Protein AF-A0A6V7J3B5-F1 (afdb_monomer_lite)

Organism: NCBI:txid1563983

Radius of gyration: 28.15 Å; chains: 1; bounding box: 34×51×74 Å

pLDDT: mean 78.74, std 12.0, range [48.09, 91.25]

Sequence (81 aa):
TPNCGIDWPPVDPNSKSLRYLSIPGPEGLTVQENTDLWQRAFWDSIGFNENIPKTTASSANHQILCLHFIIINLLFIYIWI

Structure (mmCIF, N/CA/C/O backbone):
data_AF-A0A6V7J3B5-F1
#
_entry.id   AF-A0A6V7J3B5-F1
#
loop_
_atom_site.group_PDB
_atom_site.id
_atom_site.type_symbol
_atom_site.label_atom_id
_atom_site.label_alt_id
_atom_site.label_comp_id
_atom_site.label_asym_id
_atom_site.label_entity_id
_atom_site.label_seq_id
_atom_site.pdbx_PDB_ins_code
_atom_site.Cartn_x
_atom_site.Cartn_y
_atom_site.Cartn_z
_atom_site.occupancy
_atom_site.B_iso_or_equiv
_atom_site.auth_seq_id
_atom_site.auth_comp_id
_atom_site.auth_asym_id
_atom_site.auth_atom_id
_atom_site.pdbx_PDB_model_num
ATOM 1 N N . THR A 1 1 ? 1.238 16.722 -18.857 1.00 48.09 1 THR A N 1
ATOM 2 C CA . THR A 1 1 ? 1.933 15.936 -17.816 1.00 48.09 1 THR A CA 1
ATOM 3 C C . THR A 1 1 ? 3.313 15.586 -18.336 1.00 48.09 1 THR A C 1
ATOM 5 O O . THR A 1 1 ? 3.412 15.308 -19.527 1.00 48.09 1 THR A O 1
ATOM 8 N N . PRO A 1 2 ? 4.388 15.685 -17.534 1.00 50.47 2 PRO A N 1
ATOM 9 C CA . PRO A 1 2 ? 5.706 15.246 -17.986 1.00 50.47 2 PRO A CA 1
ATOM 10 C C . PRO A 1 2 ? 5.627 13.762 -18.369 1.00 50.47 2 PRO A C 1
ATOM 12 O O . PRO A 1 2 ? 5.143 12.948 -17.587 1.00 50.47 2 PRO A O 1
ATOM 15 N N . ASN A 1 3 ? 6.021 13.439 -19.600 1.00 65.25 3 ASN A N 1
ATOM 16 C CA . ASN A 1 3 ? 6.018 12.078 -20.125 1.00 65.25 3 ASN A CA 1
ATOM 17 C C . ASN A 1 3 ? 7.411 11.482 -19.900 1.00 65.25 3 ASN A C 1
ATOM 19 O O . ASN A 1 3 ? 8.342 11.790 -20.638 1.00 65.25 3 ASN A O 1
ATOM 23 N N . CYS A 1 4 ? 7.555 10.670 -18.855 1.00 67.06 4 CYS A N 1
ATOM 24 C CA . CYS A 1 4 ? 8.789 9.950 -18.534 1.00 67.06 4 CYS A CA 1
ATOM 25 C C . CYS A 1 4 ? 8.982 8.666 -19.367 1.00 67.06 4 CYS A C 1
ATOM 27 O O . CYS A 1 4 ? 9.889 7.894 -19.078 1.00 67.06 4 CYS A O 1
ATOM 29 N N . GLY A 1 5 ? 8.144 8.422 -20.386 1.00 78.44 5 GLY A N 1
ATOM 30 C CA . GLY A 1 5 ? 8.224 7.242 -21.256 1.00 78.44 5 GLY A CA 1
ATOM 31 C C . GLY A 1 5 ? 7.793 5.932 -20.590 1.00 78.44 5 GLY A C 1
ATOM 32 O O . GLY A 1 5 ? 7.970 4.870 -21.178 1.00 78.44 5 GLY A O 1
ATOM 33 N N . ILE A 1 6 ? 7.236 5.999 -19.378 1.00 81.94 6 ILE A N 1
ATOM 34 C CA . ILE A 1 6 ? 6.848 4.841 -18.572 1.00 81.94 6 ILE A CA 1
ATOM 35 C C . ILE A 1 6 ? 5.340 4.853 -18.365 1.00 81.94 6 ILE A C 1
ATOM 37 O O . ILE A 1 6 ? 4.766 5.859 -17.944 1.00 81.94 6 ILE A O 1
ATOM 41 N N . ASP A 1 7 ? 4.713 3.714 -18.644 1.00 85.31 7 ASP A N 1
ATOM 42 C CA . ASP A 1 7 ? 3.301 3.492 -18.362 1.00 85.31 7 ASP A CA 1
ATOM 43 C C . ASP A 1 7 ? 3.110 3.215 -16.866 1.00 85.31 7 ASP A C 1
ATOM 45 O O . ASP A 1 7 ? 3.395 2.122 -16.376 1.00 85.31 7 ASP A O 1
ATOM 49 N N . TRP A 1 8 ? 2.673 4.236 -16.126 1.00 86.00 8 TRP A N 1
ATOM 50 C CA . TRP A 1 8 ? 2.337 4.135 -14.709 1.00 86.00 8 TRP A CA 1
ATOM 51 C C . TRP A 1 8 ? 0.834 4.389 -14.517 1.00 86.00 8 TRP A C 1
ATOM 53 O O . TRP A 1 8 ? 0.414 5.541 -14.362 1.00 86.00 8 TRP A O 1
ATOM 63 N N . PRO A 1 9 ? 0.000 3.334 -14.567 1.00 85.19 9 PRO A N 1
ATOM 64 C CA . PRO A 1 9 ? -1.445 3.478 -14.466 1.00 85.19 9 PRO A CA 1
ATOM 65 C C . PRO A 1 9 ? -1.887 3.838 -13.035 1.00 85.19 9 PRO A C 1
ATOM 67 O O . PRO A 1 9 ? -1.181 3.522 -12.072 1.00 85.19 9 PRO A O 1
ATOM 70 N N . PRO A 1 10 ? -3.078 4.446 -12.868 1.00 88.44 10 PRO A N 1
ATOM 71 C CA . PRO A 1 10 ? -3.662 4.709 -11.557 1.00 88.44 10 PRO A CA 1
ATOM 72 C C . PRO A 1 10 ? -3.801 3.445 -10.699 1.00 88.44 10 PRO A C 1
ATOM 74 O O . PRO A 1 10 ? -3.935 2.329 -11.209 1.00 88.44 10 PRO A O 1
ATOM 77 N N . VAL A 1 11 ? -3.808 3.638 -9.379 1.00 89.62 11 VAL A N 1
ATOM 78 C CA . VAL A 1 11 ? -4.016 2.550 -8.415 1.00 89.62 11 VAL A CA 1
ATOM 79 C C . VAL A 1 11 ? -5.428 1.983 -8.574 1.00 89.62 11 VAL A C 1
ATOM 81 O O . VAL A 1 11 ? -6.404 2.731 -8.548 1.00 89.62 11 VAL A O 1
ATOM 84 N N . ASP A 1 12 ? -5.526 0.658 -8.703 1.00 89.81 12 ASP A N 1
ATOM 85 C CA . ASP A 1 12 ? -6.797 -0.065 -8.666 1.00 89.81 12 ASP A CA 1
ATOM 86 C C . ASP A 1 12 ? -7.119 -0.459 -7.213 1.00 89.81 12 ASP A C 1
ATOM 88 O O . ASP A 1 12 ? -6.393 -1.278 -6.640 1.00 89.81 12 ASP A O 1
ATOM 92 N N . PRO A 1 13 ? -8.185 0.089 -6.603 1.00 88.19 13 PRO A N 1
ATOM 93 C CA . PRO A 1 13 ? -8.556 -0.221 -5.224 1.00 88.19 13 PRO A CA 1
ATOM 94 C C . PRO A 1 13 ? -9.007 -1.675 -5.018 1.00 88.19 13 PRO A C 1
ATOM 96 O O . PRO A 1 13 ? -9.045 -2.133 -3.879 1.00 88.19 13 PRO A O 1
ATOM 99 N N . ASN A 1 14 ? -9.345 -2.405 -6.085 1.00 90.50 14 ASN A N 1
ATOM 100 C CA . ASN A 1 14 ? -9.751 -3.810 -6.003 1.00 90.50 14 ASN A CA 1
ATOM 101 C C . ASN A 1 14 ? -8.572 -4.782 -6.169 1.00 90.50 14 ASN A C 1
ATOM 103 O O . ASN A 1 14 ? -8.731 -5.988 -5.959 1.00 90.50 14 ASN A O 1
ATOM 107 N N . SER A 1 15 ? -7.397 -4.281 -6.556 1.00 88.88 15 SER A N 1
ATOM 108 C CA . SER A 1 15 ? -6.210 -5.109 -6.744 1.00 88.88 15 SER A CA 1
ATOM 109 C C . SER A 1 15 ? -5.631 -5.554 -5.401 1.00 88.88 15 SER A C 1
ATOM 111 O O . SER A 1 15 ? -5.485 -4.764 -4.469 1.00 88.88 15 SER A O 1
ATOM 113 N N . LYS A 1 16 ? -5.243 -6.832 -5.307 1.00 87.00 16 LYS A N 1
ATOM 114 C CA . LYS A 1 16 ? -4.531 -7.380 -4.134 1.00 87.00 16 LYS A CA 1
ATOM 115 C C . LYS A 1 16 ? -3.047 -7.008 -4.109 1.00 87.00 16 LYS A C 1
ATOM 117 O O . LYS A 1 16 ? -2.387 -7.175 -3.088 1.00 87.00 16 LYS A O 1
ATOM 122 N N . SER A 1 17 ? -2.521 -6.542 -5.231 1.00 89.12 17 SER A N 1
ATOM 123 C CA . SER A 1 17 ? -1.143 -6.110 -5.417 1.00 89.12 17 SER A CA 1
ATOM 124 C C . SER A 1 17 ? -1.103 -4.615 -5.702 1.00 89.12 17 SER A C 1
ATOM 126 O O . SER A 1 17 ? -1.946 -4.075 -6.426 1.00 89.12 17 SER A O 1
ATOM 128 N N . LEU A 1 18 ? -0.106 -3.933 -5.140 1.00 90.44 18 LEU A N 1
ATOM 129 C CA . LEU A 1 18 ? 0.122 -2.524 -5.421 1.00 90.44 18 LEU A CA 1
ATOM 130 C C . LEU A 1 18 ? 1.194 -2.397 -6.501 1.00 90.44 18 LEU A C 1
ATOM 132 O O . LEU A 1 18 ? 2.325 -2.851 -6.319 1.00 90.44 18 LEU A O 1
ATOM 136 N N . ARG A 1 19 ? 0.832 -1.743 -7.607 1.00 91.25 19 ARG A N 1
ATOM 137 C CA . ARG A 1 19 ? 1.779 -1.292 -8.629 1.00 91.25 19 ARG A CA 1
ATOM 138 C C . ARG A 1 19 ? 2.308 0.087 -8.257 1.00 91.25 19 ARG A C 1
ATOM 140 O O . ARG A 1 19 ? 1.525 1.002 -8.004 1.00 91.25 19 ARG A O 1
ATOM 147 N N . TYR A 1 20 ? 3.623 0.238 -8.223 1.00 89.44 20 TYR A N 1
ATOM 148 C CA . TYR A 1 20 ? 4.293 1.467 -7.812 1.00 89.44 20 TYR A CA 1
ATOM 149 C C . TYR A 1 20 ? 5.476 1.779 -8.721 1.00 89.44 20 TYR A C 1
ATOM 151 O O . TYR A 1 20 ? 6.091 0.893 -9.314 1.00 89.44 20 TYR A O 1
ATOM 159 N N . LEU A 1 21 ? 5.799 3.065 -8.816 1.00 90.62 21 LEU A N 1
ATOM 160 C CA . LEU A 1 21 ? 6.997 3.526 -9.497 1.00 90.62 21 LEU A CA 1
ATOM 161 C C . LEU A 1 21 ? 8.200 3.360 -8.561 1.00 90.62 21 LEU A C 1
ATOM 163 O O . LEU A 1 21 ? 8.264 3.968 -7.494 1.00 90.62 21 LEU A O 1
ATOM 167 N N . SER A 1 22 ? 9.147 2.525 -8.964 1.00 89.81 22 SER A N 1
ATOM 168 C CA . SER A 1 22 ? 10.426 2.322 -8.301 1.00 89.81 22 SER A CA 1
ATOM 169 C C . SER A 1 22 ? 11.470 3.264 -8.895 1.00 89.81 22 SER A C 1
ATOM 171 O O . SER A 1 22 ? 11.669 3.307 -10.112 1.00 89.81 22 SER A O 1
ATOM 173 N N . ILE A 1 23 ? 12.124 4.030 -8.019 1.00 90.31 23 ILE A N 1
ATOM 174 C CA . ILE A 1 23 ? 13.153 5.016 -8.370 1.00 90.31 23 ILE A CA 1
ATOM 175 C C . ILE A 1 23 ? 14.441 4.663 -7.603 1.00 90.31 23 ILE A C 1
ATOM 177 O O . ILE A 1 23 ? 14.714 5.239 -6.553 1.00 90.31 23 ILE A O 1
ATOM 181 N N . PRO A 1 24 ? 15.234 3.693 -8.086 1.00 86.50 24 PRO A N 1
ATOM 182 C CA . PRO A 1 24 ? 16.501 3.304 -7.480 1.00 86.50 24 PRO A CA 1
ATOM 183 C C . PRO A 1 24 ? 17.621 4.322 -7.758 1.00 86.50 24 PRO A C 1
ATOM 185 O O . PRO A 1 24 ? 18.648 4.299 -7.089 1.00 86.50 24 PRO A O 1
ATOM 188 N N . GLY A 1 25 ? 17.446 5.211 -8.742 1.00 85.25 25 GLY A N 1
ATOM 189 C CA . GLY A 1 25 ? 18.435 6.211 -9.129 1.00 85.25 25 GLY A CA 1
ATOM 190 C C . GLY A 1 25 ? 17.974 7.071 -10.313 1.00 85.25 25 GLY A C 1
ATOM 191 O O . GLY A 1 25 ? 16.872 6.861 -10.825 1.00 85.25 25 GLY A O 1
ATOM 192 N N . PRO A 1 26 ? 18.810 8.022 -10.767 1.00 80.75 26 PRO A N 1
ATOM 193 C CA . PRO A 1 26 ? 18.447 9.022 -11.778 1.00 80.75 26 PRO A CA 1
ATOM 194 C C . PRO A 1 26 ? 18.062 8.441 -13.148 1.00 80.75 26 PRO A C 1
ATOM 196 O O . PRO A 1 26 ? 17.262 9.046 -13.852 1.00 80.75 26 PRO A O 1
ATOM 199 N N . GLU A 1 27 ? 18.575 7.264 -13.508 1.00 80.50 27 GLU A N 1
ATOM 200 C CA . GLU A 1 27 ? 18.271 6.593 -14.785 1.00 80.50 27 GLU A CA 1
ATOM 201 C C . GLU A 1 27 ? 17.331 5.384 -14.626 1.00 80.50 27 GLU A C 1
ATOM 203 O O . GLU A 1 27 ? 16.952 4.743 -15.600 1.00 80.50 27 GLU A O 1
ATOM 208 N N . GLY A 1 28 ? 16.946 5.044 -13.393 1.00 80.31 28 GLY A N 1
ATOM 209 C CA . GLY A 1 28 ? 16.382 3.735 -13.059 1.00 80.31 28 GLY A CA 1
ATOM 210 C C . GLY A 1 28 ? 14.865 3.683 -12.906 1.00 80.31 28 GLY A C 1
ATOM 211 O O . GLY A 1 28 ? 14.378 2.879 -12.120 1.00 80.31 28 GLY A O 1
ATOM 212 N N . LEU A 1 29 ? 14.097 4.536 -13.577 1.00 87.31 29 LEU A N 1
ATOM 213 C CA . LEU A 1 29 ? 12.642 4.554 -13.404 1.00 87.31 29 LEU A CA 1
ATOM 214 C C . LEU A 1 29 ? 12.017 3.244 -13.920 1.00 87.31 29 LEU A C 1
ATOM 216 O O . LEU A 1 29 ? 12.110 2.924 -15.102 1.00 87.31 29 LEU A O 1
ATOM 220 N N . THR A 1 30 ? 11.373 2.477 -13.038 1.00 89.06 30 THR A N 1
ATOM 221 C CA . THR A 1 30 ? 10.698 1.216 -13.398 1.00 89.06 30 THR A CA 1
ATOM 222 C C . THR A 1 30 ? 9.386 1.068 -12.642 1.00 89.06 30 THR A C 1
ATOM 224 O O . THR A 1 30 ? 9.275 1.512 -11.505 1.00 89.06 30 THR A O 1
ATOM 227 N N . VAL A 1 31 ? 8.376 0.439 -13.244 1.00 89.50 31 VAL A N 1
ATOM 228 C CA . VAL A 1 31 ? 7.150 0.068 -12.521 1.00 89.50 31 VAL A CA 1
ATOM 229 C C . VAL A 1 31 ? 7.333 -1.324 -11.942 1.00 89.50 31 VAL A C 1
ATOM 231 O O . VAL A 1 31 ? 7.709 -2.257 -12.648 1.00 89.50 31 VAL A O 1
ATOM 234 N N . GLN A 1 32 ? 7.082 -1.451 -10.647 1.00 90.75 32 GLN A N 1
ATOM 235 C CA . GLN A 1 32 ? 7.140 -2.707 -9.916 1.00 90.75 32 GLN A CA 1
ATOM 236 C C . GLN A 1 32 ? 5.779 -3.013 -9.299 1.00 90.75 32 GLN A C 1
ATOM 238 O O . GLN A 1 32 ? 4.937 -2.131 -9.127 1.00 90.75 32 GLN A O 1
ATOM 243 N N . GLU A 1 33 ? 5.567 -4.278 -8.965 1.00 91.00 33 GLU A N 1
ATOM 244 C CA . GLU A 1 33 ? 4.339 -4.772 -8.360 1.00 91.00 33 GLU A CA 1
ATOM 245 C C . GLU A 1 33 ? 4.685 -5.664 -7.175 1.00 91.00 33 GLU A C 1
ATOM 247 O O . GLU A 1 33 ? 5.574 -6.510 -7.265 1.00 91.00 33 GLU A O 1
ATOM 252 N N . ASN A 1 34 ? 3.998 -5.467 -6.053 1.00 90.00 34 ASN A N 1
ATOM 253 C CA . ASN A 1 34 ? 4.201 -6.292 -4.871 1.00 90.00 34 ASN A CA 1
ATOM 254 C C . ASN A 1 34 ? 2.899 -6.401 -4.061 1.00 90.00 34 ASN A C 1
ATOM 256 O O . ASN A 1 34 ? 2.133 -5.442 -3.933 1.00 90.00 34 ASN A O 1
ATOM 260 N N . THR A 1 35 ? 2.636 -7.600 -3.548 1.00 90.44 35 THR A N 1
ATOM 261 C CA . THR A 1 35 ? 1.460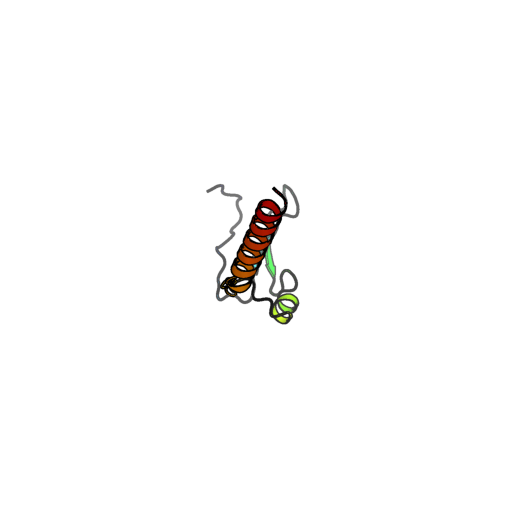 -7.949 -2.743 1.00 90.44 35 THR A CA 1
ATOM 262 C C . THR A 1 35 ? 1.604 -7.580 -1.269 1.00 90.44 35 THR A C 1
ATOM 264 O O . THR A 1 35 ? 0.597 -7.374 -0.604 1.00 90.44 35 THR A O 1
ATOM 267 N N . ASP A 1 36 ? 2.831 -7.478 -0.752 1.00 87.81 36 ASP A N 1
ATOM 268 C CA . ASP A 1 36 ? 3.112 -7.215 0.665 1.00 87.81 36 ASP A CA 1
ATOM 269 C C . ASP A 1 36 ? 4.124 -6.078 0.842 1.00 87.81 36 ASP A C 1
ATOM 271 O O . ASP A 1 36 ? 5.158 -6.182 1.507 1.00 87.81 36 ASP A O 1
ATOM 275 N N . LEU A 1 37 ? 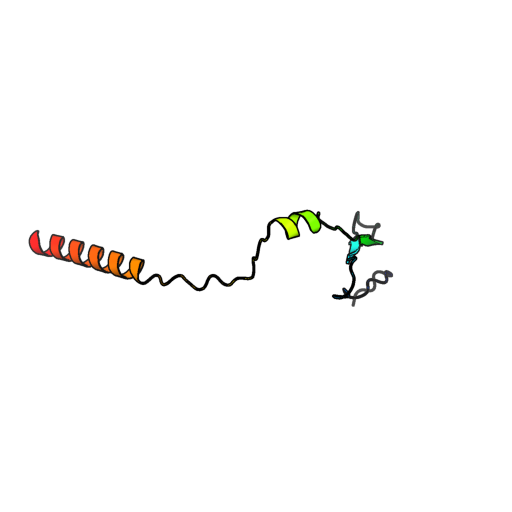3.837 -4.948 0.197 1.00 85.44 37 LEU A N 1
ATOM 276 C CA . LEU A 1 37 ? 4.636 -3.750 0.404 1.00 85.44 37 LEU A CA 1
ATOM 277 C C . LEU A 1 37 ? 4.584 -3.305 1.856 1.00 85.44 37 LEU A C 1
ATOM 279 O O . LEU A 1 37 ? 3.513 -3.256 2.458 1.00 85.44 37 LEU A O 1
ATOM 283 N N . TRP A 1 38 ? 5.754 -2.929 2.373 1.00 82.50 38 TRP A N 1
ATOM 284 C CA . TRP A 1 38 ? 5.922 -2.431 3.737 1.00 82.50 38 TRP A CA 1
ATOM 285 C C . TRP A 1 38 ? 5.448 -3.408 4.815 1.00 82.50 38 TRP A C 1
ATOM 287 O O . TRP A 1 38 ? 5.165 -2.970 5.925 1.00 82.50 38 TRP A O 1
ATOM 297 N N . GLN A 1 39 ? 5.388 -4.711 4.509 1.00 87.88 39 GLN A N 1
ATOM 298 C CA . GLN A 1 39 ? 4.843 -5.723 5.417 1.00 87.88 39 GLN A CA 1
ATOM 299 C C . GLN A 1 39 ? 3.408 -5.362 5.817 1.00 87.88 39 GLN A C 1
ATOM 301 O O . GLN A 1 39 ? 3.067 -5.297 6.999 1.00 87.88 39 GLN A O 1
ATOM 306 N N . ARG A 1 40 ? 2.562 -5.072 4.825 1.00 84.38 40 ARG A N 1
ATOM 307 C CA . ARG A 1 40 ? 1.142 -4.765 5.019 1.00 84.38 40 ARG A CA 1
ATOM 308 C C . ARG A 1 40 ? 0.486 -5.779 5.954 1.00 84.38 40 ARG A C 1
ATOM 310 O O . ARG A 1 40 ? -0.218 -5.373 6.868 1.00 84.38 40 ARG A O 1
ATOM 317 N N . ALA A 1 41 ? 0.787 -7.069 5.791 1.00 86.62 41 ALA A N 1
ATOM 318 C CA . ALA A 1 41 ? 0.249 -8.117 6.658 1.00 86.62 41 ALA A CA 1
ATOM 319 C C . ALA A 1 41 ? 0.584 -7.903 8.148 1.00 86.62 41 ALA A C 1
ATOM 321 O O . ALA A 1 41 ? -0.252 -8.150 9.018 1.00 86.62 41 ALA A O 1
ATOM 322 N N . PHE A 1 42 ? 1.791 -7.418 8.452 1.00 89.69 42 PHE A N 1
ATOM 323 C CA . PHE A 1 42 ? 2.190 -7.070 9.814 1.00 89.69 42 PHE A CA 1
ATOM 324 C C . PHE A 1 42 ? 1.405 -5.861 10.332 1.00 89.69 42 PHE A C 1
ATOM 326 O O . PHE A 1 42 ? 0.817 -5.943 11.408 1.00 89.69 42 PHE A O 1
ATOM 333 N N . TRP A 1 43 ? 1.331 -4.765 9.574 1.00 86.06 43 TRP A N 1
ATOM 334 C CA . TRP A 1 43 ? 0.614 -3.559 10.012 1.00 86.06 43 TRP A CA 1
ATOM 335 C C . TRP A 1 43 ? -0.896 -3.778 10.163 1.00 86.06 43 TRP A C 1
ATOM 337 O O . TRP A 1 43 ? -1.480 -3.307 11.140 1.00 86.06 43 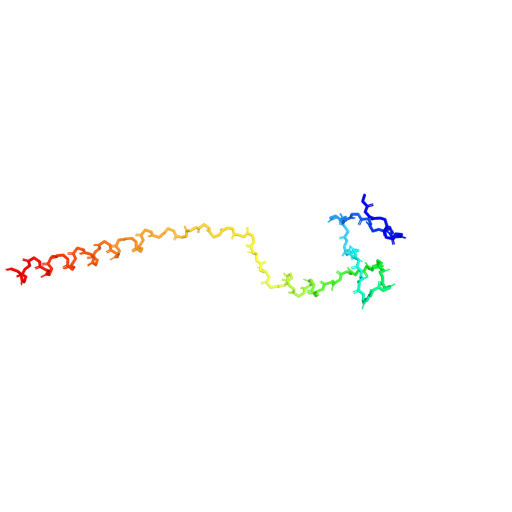TRP A O 1
ATOM 347 N N . ASP A 1 44 ? -1.504 -4.568 9.276 1.00 84.69 44 ASP A N 1
ATOM 348 C CA . ASP A 1 44 ? -2.911 -4.970 9.369 1.00 84.69 44 ASP A CA 1
ATOM 349 C C . ASP A 1 44 ? -3.176 -5.798 10.645 1.00 84.69 44 ASP A C 1
ATOM 351 O O . ASP A 1 44 ? -4.257 -5.714 11.229 1.00 84.69 44 ASP A O 1
ATOM 355 N N . SER A 1 45 ? -2.177 -6.547 11.138 1.00 90.38 45 SER A N 1
ATOM 356 C CA . SER A 1 45 ? -2.291 -7.340 12.373 1.00 90.38 45 SER A CA 1
ATOM 357 C C . SER A 1 45 ? -2.303 -6.504 13.657 1.00 90.38 45 SER A C 1
ATOM 359 O O . SER A 1 45 ? -2.842 -6.944 14.671 1.00 90.38 45 SER A O 1
ATOM 361 N N . ILE A 1 46 ? -1.746 -5.288 13.628 1.00 87.56 46 ILE A N 1
ATOM 362 C CA . ILE A 1 46 ? -1.651 -4.410 14.806 1.00 87.56 46 ILE A CA 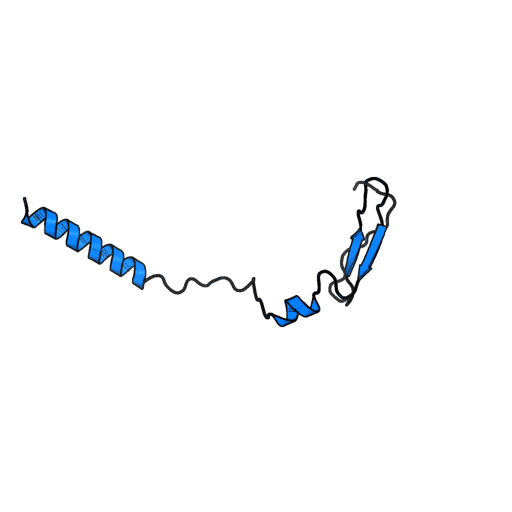1
ATOM 363 C C . ILE A 1 46 ? -3.022 -3.801 15.149 1.00 87.56 46 ILE A C 1
ATOM 365 O O . ILE A 1 46 ? -3.238 -3.349 16.273 1.00 87.56 46 ILE A O 1
ATOM 369 N N . GLY A 1 47 ? -3.974 -3.796 14.205 1.00 80.00 47 GLY A N 1
ATOM 370 C CA . GLY A 1 47 ? -5.304 -3.213 14.412 1.00 80.00 47 GLY A CA 1
ATOM 371 C C . GLY A 1 47 ? -5.266 -1.697 14.647 1.00 80.00 47 GLY A C 1
ATOM 372 O O . GLY A 1 47 ? -6.163 -1.141 15.282 1.00 80.00 47 GLY A O 1
ATOM 373 N N . PHE A 1 48 ? -4.214 -1.021 14.168 1.00 78.62 48 PHE A N 1
ATOM 374 C CA . PHE A 1 48 ? -4.061 0.424 14.289 1.00 78.62 48 PHE A CA 1
ATOM 375 C C . PHE A 1 48 ? -5.084 1.134 13.395 1.00 78.62 48 PHE A C 1
ATOM 377 O O . PHE A 1 48 ? -4.974 1.124 12.173 1.00 78.62 48 PHE A O 1
ATOM 384 N N . ASN A 1 49 ? -6.092 1.756 14.007 1.00 74.25 49 ASN A N 1
ATOM 385 C CA . ASN A 1 49 ? -7.085 2.556 13.295 1.00 74.25 49 ASN A CA 1
ATOM 386 C C . ASN A 1 49 ? -6.802 4.054 13.501 1.00 74.25 49 ASN A C 1
ATOM 388 O O . ASN A 1 49 ? -7.333 4.678 14.419 1.00 74.25 49 ASN A O 1
ATOM 392 N N . GLU A 1 50 ? -5.937 4.618 12.653 1.00 68.69 50 GLU A N 1
ATOM 393 C CA . GLU A 1 50 ? -5.530 6.034 12.691 1.00 68.69 50 GLU A CA 1
ATOM 394 C C . GLU A 1 50 ? -6.702 6.998 12.453 1.00 68.69 50 GLU A C 1
ATOM 396 O O . GLU A 1 50 ? -6.756 8.088 13.019 1.00 68.69 50 GLU A O 1
ATOM 401 N N . ASN A 1 51 ? -7.678 6.571 11.648 1.00 71.56 51 ASN A N 1
ATOM 402 C CA . ASN A 1 51 ? -8.771 7.410 11.162 1.00 71.56 51 ASN A CA 1
ATOM 403 C C . ASN A 1 51 ? -9.967 7.473 12.115 1.00 71.56 51 ASN A C 1
ATOM 405 O O . ASN A 1 51 ? -11.059 7.871 11.708 1.00 71.56 51 ASN A O 1
ATOM 409 N N . ILE A 1 52 ? -9.788 7.096 13.382 1.00 74.00 52 ILE A N 1
ATOM 410 C CA . ILE A 1 52 ? -10.774 7.410 14.410 1.00 74.00 52 ILE A CA 1
ATOM 411 C C . ILE A 1 52 ? -10.502 8.856 14.827 1.00 74.00 52 ILE A C 1
ATOM 413 O O . ILE A 1 52 ? -9.524 9.095 15.545 1.00 74.00 52 ILE A O 1
ATOM 417 N N . PRO A 1 53 ? -11.324 9.842 14.411 1.00 65.88 53 PRO A N 1
ATOM 418 C CA . PRO A 1 53 ? -11.224 11.162 15.002 1.00 65.88 53 PRO A CA 1
ATOM 419 C C . PRO A 1 53 ? -11.347 10.966 16.508 1.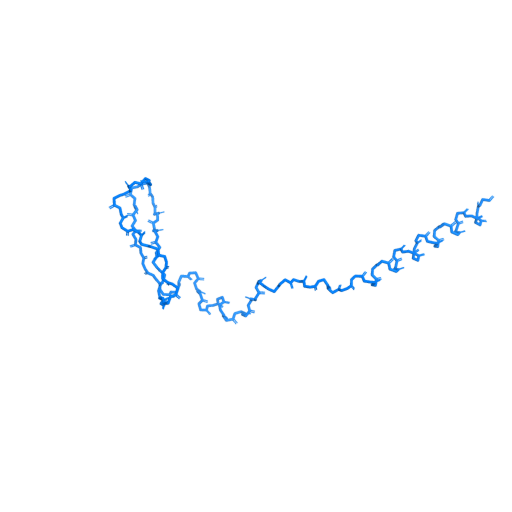00 65.88 53 PRO A C 1
ATOM 421 O O . PRO A 1 53 ? -12.305 10.349 16.977 1.00 65.88 53 PRO A O 1
ATOM 424 N N . LYS A 1 54 ? -10.360 11.448 17.271 1.00 65.81 54 LYS A N 1
ATOM 425 C CA . LYS A 1 54 ? -10.501 11.549 18.720 1.00 65.81 54 LYS A CA 1
ATOM 426 C C . LYS A 1 54 ? -11.662 12.507 18.945 1.00 65.81 54 LYS A C 1
ATOM 428 O O . LYS A 1 54 ? -11.458 13.718 18.988 1.00 65.81 54 LYS A O 1
ATOM 433 N N . THR A 1 55 ? -12.885 11.991 19.036 1.00 63.12 55 THR A N 1
ATOM 434 C CA . THR A 1 55 ? -13.978 12.713 19.664 1.00 63.12 55 THR A CA 1
ATOM 435 C C . THR A 1 55 ? -13.428 13.048 21.026 1.00 63.12 55 THR A C 1
ATOM 437 O O . THR A 1 55 ? -13.100 12.161 21.814 1.00 63.12 55 THR A O 1
ATOM 440 N N . THR A 1 56 ? -13.169 14.335 21.219 1.00 58.06 56 THR A N 1
ATOM 441 C CA . THR A 1 56 ? -12.668 14.892 22.457 1.00 58.06 56 THR A CA 1
ATOM 442 C C . THR A 1 56 ? -13.496 14.274 23.569 1.00 58.06 56 THR A C 1
ATOM 444 O O . THR A 1 56 ? -14.693 14.534 23.687 1.00 58.06 56 THR A O 1
ATOM 447 N N . ALA A 1 57 ? -12.881 13.380 24.346 1.00 55.75 57 ALA A N 1
ATOM 448 C CA . ALA A 1 57 ? -13.449 12.973 25.610 1.00 55.75 57 ALA A CA 1
ATOM 449 C C . ALA A 1 57 ? -13.578 14.276 26.393 1.00 55.75 57 ALA A C 1
ATOM 451 O O . ALA A 1 57 ? -12.573 14.864 26.789 1.00 55.75 57 ALA A O 1
ATOM 452 N N . SER A 1 58 ? -14.813 14.775 26.430 1.00 54.66 58 SER A N 1
ATOM 453 C CA . SER A 1 58 ? -15.294 15.956 27.125 1.00 54.66 58 SER A CA 1
ATOM 454 C C . SER A 1 58 ? -14.305 16.433 28.190 1.00 54.66 58 SER A C 1
ATOM 456 O O . SER A 1 58 ? -14.203 15.870 29.280 1.00 54.66 58 SER A O 1
ATOM 458 N N . SER A 1 59 ? -13.571 17.501 27.873 1.00 55.75 59 SER A N 1
ATOM 459 C CA . SER A 1 59 ? -12.677 18.195 28.800 1.00 55.75 59 SER A CA 1
ATOM 460 C C . SER A 1 59 ? -13.452 19.011 29.844 1.00 55.75 59 SER A C 1
ATOM 462 O O . SER A 1 59 ? -12.918 19.986 30.377 1.00 55.75 59 SER A O 1
ATOM 464 N N . ALA A 1 60 ? -14.705 18.650 30.145 1.00 54.84 60 ALA A N 1
ATOM 465 C CA . ALA A 1 60 ? -15.502 19.300 31.180 1.00 54.84 60 ALA A CA 1
ATOM 466 C C . ALA A 1 60 ? -14.798 19.228 32.547 1.00 54.84 60 ALA A C 1
ATOM 468 O O . ALA A 1 60 ? -14.836 20.181 33.319 1.00 54.84 60 ALA A O 1
ATOM 469 N N . ASN A 1 61 ? -14.047 18.151 32.802 1.00 55.91 61 ASN A N 1
ATOM 470 C CA . ASN A 1 61 ? -13.323 17.969 34.061 1.00 55.91 61 ASN A CA 1
ATOM 471 C C . ASN A 1 61 ? -12.085 18.876 34.189 1.00 55.91 61 ASN A C 1
ATOM 473 O O . ASN A 1 61 ? -11.734 19.272 35.297 1.00 55.91 61 ASN A O 1
ATOM 477 N N . HIS A 1 62 ? -11.432 19.242 33.080 1.00 55.16 62 HIS A N 1
ATOM 478 C CA . HIS A 1 62 ? -10.235 20.092 33.130 1.00 55.16 62 HIS A CA 1
ATOM 479 C C . HIS A 1 62 ? -10.597 21.572 33.322 1.00 55.16 62 HIS A C 1
ATOM 481 O O . HIS A 1 62 ? -9.914 22.286 34.050 1.00 55.16 62 HIS A O 1
ATOM 487 N N . GLN A 1 63 ? -11.718 22.025 32.747 1.00 59.44 63 GLN A N 1
ATOM 488 C CA . GLN A 1 63 ? -12.155 23.417 32.903 1.00 59.44 63 GLN A CA 1
ATOM 489 C C . GLN A 1 63 ? -12.654 23.734 34.321 1.00 59.44 63 GLN A C 1
ATOM 491 O O . GLN A 1 63 ? -12.371 24.815 34.836 1.00 59.44 63 GLN A O 1
ATOM 496 N N . ILE A 1 64 ? -13.321 22.784 34.988 1.00 64.69 64 ILE A N 1
ATOM 497 C CA . ILE A 1 64 ? -13.786 22.962 36.375 1.00 64.69 64 ILE A CA 1
ATOM 498 C C . ILE A 1 64 ? -12.598 23.069 37.345 1.00 64.69 64 ILE A C 1
ATOM 500 O O . ILE A 1 64 ? -12.615 23.911 38.241 1.00 64.69 64 ILE A O 1
ATOM 504 N N . LEU A 1 65 ? -11.539 22.275 37.143 1.00 68.12 65 LEU A N 1
ATOM 505 C CA . LEU A 1 65 ? -10.325 22.336 37.967 1.00 68.12 65 LEU A CA 1
ATOM 506 C C . LEU A 1 65 ? -9.582 23.672 37.811 1.00 68.12 65 LEU A C 1
ATOM 508 O O . LEU A 1 65 ? -9.157 24.252 38.812 1.00 68.12 65 LEU A O 1
ATOM 512 N N . CYS A 1 66 ? -9.478 24.201 36.587 1.00 66.38 66 CYS A N 1
ATOM 513 C CA . CYS A 1 66 ? -8.870 25.512 36.346 1.00 66.38 66 CYS A CA 1
ATOM 514 C C . CYS A 1 66 ? -9.654 26.648 37.018 1.00 66.38 66 CYS A C 1
ATOM 516 O O . CYS A 1 66 ? -9.050 27.504 37.664 1.00 66.38 66 CYS A O 1
ATOM 518 N N . LEU A 1 67 ? -10.989 26.645 36.919 1.00 75.12 67 LEU A N 1
ATOM 519 C CA . LEU A 1 67 ? -11.828 27.656 37.572 1.00 75.12 67 LEU A CA 1
ATOM 520 C C . LEU A 1 67 ? -11.699 27.601 39.099 1.00 75.12 67 LEU A C 1
ATOM 522 O O . LEU A 1 67 ? -11.553 28.646 39.731 1.00 75.12 67 LEU A O 1
ATOM 526 N N . HIS A 1 68 ? -11.673 26.402 39.690 1.00 79.00 68 HIS A N 1
ATOM 527 C CA . HIS A 1 68 ? -11.487 26.257 41.135 1.00 79.00 68 HIS A CA 1
ATOM 528 C C . HIS A 1 68 ? -10.137 26.818 41.597 1.00 79.00 68 HIS A C 1
ATOM 530 O O . HIS A 1 68 ? -10.076 27.540 42.591 1.00 79.00 68 HIS A O 1
ATOM 536 N N . PHE A 1 69 ? -9.061 26.538 40.857 1.00 81.56 69 PHE A N 1
ATOM 537 C CA . PHE A 1 69 ? -7.726 27.018 41.205 1.00 81.56 69 PHE A CA 1
ATOM 538 C C . PHE A 1 69 ? -7.618 28.547 41.101 1.00 81.56 69 PHE A C 1
ATOM 540 O O . PHE A 1 69 ? -7.043 29.183 41.984 1.00 81.56 69 PHE A O 1
ATOM 547 N N . ILE A 1 70 ? -8.216 29.155 40.071 1.00 84.75 70 ILE A N 1
ATOM 548 C CA . ILE A 1 70 ? -8.247 30.618 39.909 1.00 84.75 70 ILE A CA 1
ATOM 549 C C . ILE A 1 70 ? -9.022 31.275 41.060 1.00 84.75 70 ILE A C 1
ATOM 551 O O . ILE A 1 70 ? -8.531 32.234 41.652 1.00 84.75 70 ILE A O 1
ATOM 555 N N . ILE A 1 71 ? -10.191 30.738 41.429 1.00 87.50 71 ILE A N 1
ATOM 556 C CA . ILE A 1 71 ? -11.012 31.276 42.527 1.00 87.50 71 ILE A CA 1
ATOM 557 C C . ILE A 1 71 ? -10.271 31.189 43.869 1.00 87.50 71 ILE A C 1
ATOM 559 O O . ILE A 1 71 ? -10.259 32.163 44.620 1.00 87.50 71 ILE A O 1
ATOM 563 N N . ILE A 1 72 ? -9.607 30.064 44.158 1.00 87.50 72 ILE A N 1
ATOM 564 C CA . ILE A 1 72 ? -8.826 29.895 45.395 1.00 87.50 72 ILE A CA 1
ATOM 565 C C . ILE A 1 72 ? -7.693 30.927 45.473 1.00 87.50 72 ILE A C 1
ATOM 567 O O . ILE A 1 72 ? -7.503 31.543 46.521 1.00 87.50 72 ILE A O 1
ATOM 571 N N . ASN A 1 73 ? -6.973 31.165 44.373 1.00 79.56 73 ASN A N 1
ATOM 572 C CA . ASN A 1 73 ? -5.890 32.152 44.350 1.00 79.56 73 ASN A CA 1
ATOM 573 C C . ASN A 1 73 ? -6.402 33.591 44.531 1.00 79.56 73 ASN A C 1
ATOM 575 O O . ASN A 1 73 ? -5.786 34.365 45.259 1.00 79.56 73 ASN A O 1
ATOM 579 N N . LEU A 1 74 ? -7.545 33.947 43.935 1.00 84.38 74 LEU A N 1
ATOM 580 C CA . LEU A 1 74 ? -8.150 35.272 44.120 1.00 84.38 74 LEU A CA 1
ATOM 581 C C . LEU A 1 74 ? -8.644 35.496 45.559 1.00 84.38 74 LEU A C 1
ATOM 583 O O . LEU A 1 74 ? -8.453 36.584 46.101 1.00 84.38 74 LEU A O 1
ATOM 587 N N . LEU A 1 75 ? -9.217 34.471 46.202 1.00 84.81 75 LEU A N 1
ATOM 588 C CA . LEU A 1 75 ? -9.615 34.538 47.614 1.00 84.81 75 LEU A CA 1
ATOM 589 C C . LEU A 1 75 ? -8.408 34.702 48.545 1.00 84.81 75 LEU A C 1
ATOM 591 O O . LEU A 1 75 ? -8.466 35.495 49.481 1.00 84.81 75 LEU A O 1
ATOM 595 N N . PHE A 1 76 ? -7.304 33.999 48.276 1.00 82.81 76 PHE A N 1
ATO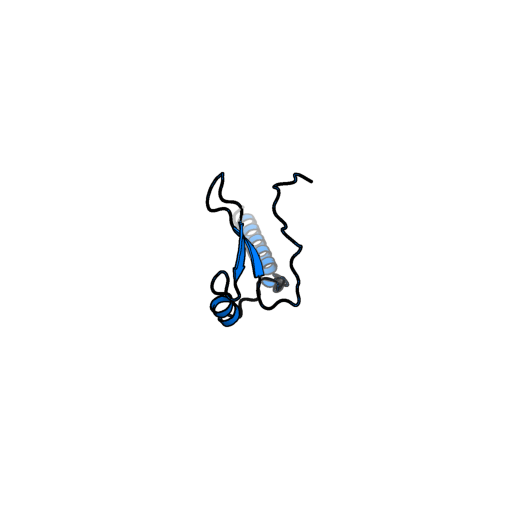M 596 C CA . PHE A 1 76 ? -6.072 34.149 49.052 1.00 82.81 76 PHE A CA 1
ATOM 597 C C . PHE A 1 76 ? -5.499 35.566 48.967 1.00 82.81 76 PHE A C 1
ATOM 599 O O . PHE A 1 76 ? -5.093 36.115 49.984 1.00 82.81 76 PHE A O 1
ATOM 606 N N . ILE A 1 77 ? -5.508 36.186 47.786 1.00 81.94 77 ILE A N 1
ATOM 607 C CA . ILE A 1 77 ? -5.022 37.564 47.619 1.00 81.94 77 ILE A CA 1
ATOM 608 C C . ILE A 1 77 ? -5.904 38.558 48.389 1.00 81.94 77 ILE A C 1
ATOM 610 O O . ILE A 1 77 ? -5.379 39.458 49.033 1.00 81.94 77 ILE A O 1
ATOM 614 N N . TYR A 1 78 ? -7.229 38.385 48.359 1.00 74.81 78 TYR A N 1
ATOM 615 C CA . TYR A 1 78 ? -8.172 39.297 49.016 1.00 74.81 78 TYR A CA 1
ATOM 616 C C . TYR A 1 78 ? -8.146 39.220 50.552 1.00 74.81 78 TYR A C 1
ATOM 618 O O . TYR A 1 78 ? -8.461 40.199 51.213 1.00 74.81 78 TYR A O 1
ATOM 626 N N . ILE A 1 79 ? -7.788 38.068 51.126 1.00 80.75 79 ILE A N 1
ATOM 627 C CA . ILE A 1 79 ? -7.694 37.886 52.587 1.00 80.75 79 ILE A CA 1
ATOM 628 C C . ILE A 1 79 ? -6.372 38.437 53.153 1.00 80.75 79 ILE A C 1
ATOM 630 O O . ILE A 1 79 ? -6.307 38.780 54.331 1.00 80.75 79 ILE A O 1
ATOM 634 N N . TRP A 1 80 ? -5.317 38.501 52.335 1.00 64.06 80 TRP A N 1
ATOM 635 C CA . TRP A 1 80 ? -3.971 38.933 52.740 1.00 64.06 80 TRP A CA 1
ATOM 636 C C . TRP A 1 80 ? -3.612 40.368 52.298 1.00 64.06 80 TRP A C 1
ATOM 638 O O . TRP A 1 80 ? -2.451 40.766 52.410 1.00 64.06 80 TRP A O 1
ATOM 648 N N . ILE A 1 81 ? -4.596 41.135 51.821 1.00 63.34 81 ILE A N 1
ATOM 649 C CA . ILE A 1 81 ? -4.561 42.594 51.606 1.00 63.34 81 ILE A CA 1
ATOM 650 C C . ILE A 1 81 ? -5.436 43.256 52.668 1.00 63.34 81 ILE A C 1
ATOM 652 O O . ILE A 1 81 ? -5.002 44.301 53.201 1.00 63.34 81 ILE A O 1
#

Secondary structure (DSSP, 8-state):
----S---PPP-TT-SSEEEEE-SSTT--EEEEESSGGGHHHHHHTT--TT-------THHHHHHHHHHHHHHHHHHHH--

Foldseek 3Di:
DDCPVDDDDDFDPPDLKGWDFDDPDDVDTDIDIDNQPPNVVVVVVVVDDPPPPPPPPPCVVVVVVVVVVVVVVVVVVVVVD